Protein AF-B4KJV6-F1 (afdb_monomer_lite)

Secondary structure (DSSP, 8-state):
-HHHHHHHHHHHHHHHHHHHHT-----------SGGGPPPTT--TT---HHHHEE-TTEEEEEETTEEEEEEEEEE-----TT-----SSS----S-HHHHHT-TTSHHHHHTGGGBTTHHHHSSS-S-TT-EEEE-

Sequence (137 aa):
MWFQLTFRVNAVLLLILFARQSNGLSYRFIPEDDEFFEDCDNAPRNALNIHGFVDTSQISFTRNNGIITVSGNATTIWNIKPGDRIEPTQFSMTVRDCCAVIYDKPQYWYKYWTQHITNREEIKDQCFYPGVHQNDI

Radius of gyration: 24.01 Å; chains: 1; bounding box: 73×38×42 Å

Organism: Drosophila mojavensis (NCBI:txid7230)

InterPro domains:
  IPR006601 Uncharacterised protein family DM11, Drosophila melanogaster [SM00675] (25-134)

Structure (mmCIF, N/CA/C/O backbone):
data_AF-B4KJV6-F1
#
_entry.id   AF-B4KJV6-F1
#
loop_
_atom_site.group_PDB
_atom_site.id
_atom_si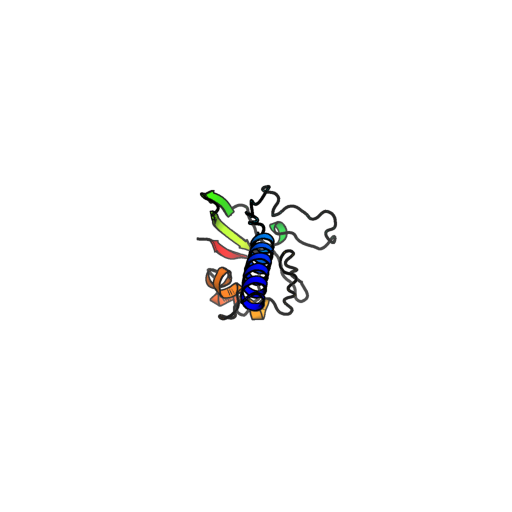te.type_symbol
_atom_site.label_atom_id
_atom_site.label_alt_id
_atom_site.label_comp_id
_atom_site.label_asym_id
_atom_site.label_entity_id
_atom_site.label_seq_id
_atom_site.pdbx_PDB_ins_code
_atom_site.Cartn_x
_atom_site.Cartn_y
_atom_site.Cartn_z
_atom_site.occupancy
_atom_site.B_iso_or_equiv
_atom_site.auth_seq_id
_atom_site.auth_comp_id
_atom_site.auth_asym_id
_atom_site.auth_atom_id
_atom_site.pdbx_PDB_model_num
ATOM 1 N N . MET A 1 1 ? 58.027 16.372 -21.099 1.00 55.19 1 MET A N 1
ATOM 2 C CA . MET A 1 1 ? 56.922 16.764 -22.009 1.00 55.19 1 MET A CA 1
ATOM 3 C C . MET A 1 1 ? 56.051 15.576 -22.430 1.00 55.19 1 MET A C 1
ATOM 5 O O . MET A 1 1 ? 54.838 15.689 -22.363 1.00 55.19 1 MET A O 1
ATOM 9 N N . TRP A 1 2 ? 56.635 14.420 -22.770 1.00 55.28 2 TRP A N 1
ATOM 10 C CA . TRP A 1 2 ? 55.905 13.216 -23.213 1.00 55.28 2 TRP A CA 1
ATOM 11 C C . TRP A 1 2 ? 54.992 12.583 -22.141 1.00 55.28 2 TRP A C 1
ATOM 13 O O . TRP A 1 2 ? 53.849 12.262 -22.431 1.00 55.28 2 TRP A O 1
ATOM 23 N N . PHE A 1 3 ? 55.449 12.519 -20.882 1.00 58.09 3 PHE A N 1
ATOM 24 C CA . PHE A 1 3 ? 54.700 11.938 -19.750 1.00 58.09 3 PHE A CA 1
ATOM 25 C C . PHE A 1 3 ? 53.406 12.703 -19.399 1.00 58.09 3 PHE A C 1
ATOM 27 O O . PHE A 1 3 ? 52.397 12.122 -19.013 1.00 58.09 3 PHE A O 1
ATOM 34 N N . GLN A 1 4 ? 53.421 14.028 -19.573 1.00 66.38 4 GLN A N 1
ATOM 35 C CA . GLN A 1 4 ? 52.252 14.893 -19.369 1.00 66.38 4 GLN A CA 1
ATOM 36 C C . GLN A 1 4 ? 51.223 14.720 -20.496 1.00 66.38 4 GLN A C 1
ATOM 38 O O . GLN A 1 4 ? 50.020 14.807 -20.263 1.00 66.38 4 GLN A O 1
ATOM 43 N N . LEU A 1 5 ? 51.693 14.451 -21.719 1.00 69.38 5 LEU A N 1
ATOM 44 C CA . LEU A 1 5 ? 50.840 14.232 -22.883 1.00 69.38 5 LEU A CA 1
ATOM 45 C C . LEU A 1 5 ? 50.116 12.881 -22.785 1.00 69.38 5 LEU A C 1
ATOM 47 O O . LEU A 1 5 ? 48.903 12.830 -22.962 1.00 69.38 5 LEU A O 1
ATOM 51 N N . THR A 1 6 ? 50.824 11.809 -22.413 1.00 72.75 6 THR A N 1
ATOM 52 C CA . THR A 1 6 ? 50.218 10.488 -22.178 1.00 72.75 6 THR A CA 1
ATOM 53 C C . THR A 1 6 ? 49.235 10.501 -21.013 1.00 72.75 6 THR A C 1
ATOM 55 O O . THR A 1 6 ? 48.162 9.913 -21.126 1.00 72.75 6 THR A O 1
ATOM 58 N N . PHE A 1 7 ? 49.532 11.216 -19.922 1.00 75.38 7 PHE A N 1
ATOM 59 C CA . PHE A 1 7 ? 48.589 11.367 -18.809 1.00 75.38 7 PHE A CA 1
ATOM 60 C C . PHE A 1 7 ? 47.286 12.058 -19.240 1.00 75.38 7 PHE A C 1
ATOM 62 O O . PHE A 1 7 ? 46.197 11.582 -18.920 1.00 75.38 7 PHE A O 1
ATOM 69 N N . ARG A 1 8 ? 47.380 13.135 -20.034 1.00 79.12 8 ARG A N 1
ATOM 70 C CA . ARG A 1 8 ? 46.203 13.847 -20.557 1.00 79.12 8 ARG A CA 1
ATOM 71 C C . ARG A 1 8 ? 45.377 12.996 -21.519 1.00 79.12 8 ARG A C 1
ATOM 73 O O . ARG A 1 8 ? 44.155 13.007 -21.423 1.00 79.12 8 ARG A O 1
ATOM 80 N N . VAL A 1 9 ? 46.021 12.234 -22.403 1.00 84.75 9 VAL A N 1
ATOM 81 C CA . VAL A 1 9 ? 45.322 11.338 -23.340 1.00 84.75 9 VAL A CA 1
ATOM 82 C C . VAL A 1 9 ? 44.594 10.218 -22.592 1.00 84.75 9 VAL A C 1
ATOM 84 O O . VAL A 1 9 ? 43.425 9.965 -22.868 1.00 84.75 9 VAL A O 1
ATOM 87 N N . ASN A 1 10 ? 45.236 9.605 -21.595 1.00 82.25 10 ASN A N 1
ATOM 88 C CA . ASN A 1 10 ? 44.612 8.556 -20.785 1.00 82.25 10 ASN A CA 1
ATOM 89 C C . ASN A 1 10 ? 43.438 9.084 -19.948 1.00 82.25 10 ASN A C 1
ATOM 91 O O . ASN A 1 10 ? 42.406 8.423 -19.862 1.00 82.25 10 ASN A O 1
ATOM 95 N N . ALA A 1 11 ? 43.554 10.288 -19.379 1.00 85.69 11 ALA A N 1
ATOM 96 C CA . ALA A 1 11 ? 42.462 10.919 -18.638 1.00 85.69 11 ALA A CA 1
ATOM 97 C C . ALA A 1 11 ? 41.234 11.188 -19.528 1.00 85.69 11 ALA A C 1
ATOM 99 O O . ALA A 1 11 ? 40.104 10.930 -19.116 1.00 85.69 11 ALA A O 1
ATOM 100 N N . VAL A 1 12 ? 41.453 11.649 -20.765 1.00 89.62 12 VAL A N 1
ATOM 101 C CA . VAL A 1 12 ? 40.377 11.848 -21.751 1.00 89.62 12 VAL A CA 1
ATOM 102 C C . VAL A 1 12 ? 39.740 10.513 -22.145 1.00 89.62 12 VAL A C 1
ATOM 104 O O . VAL A 1 12 ? 38.516 10.419 -22.208 1.00 89.62 12 VAL A O 1
ATOM 107 N N . LEU A 1 13 ? 40.544 9.466 -22.353 1.00 87.25 13 LEU A N 1
ATOM 108 C CA . LEU A 1 13 ? 40.040 8.134 -22.695 1.00 87.25 13 LEU A CA 1
ATOM 109 C C . LEU A 1 13 ? 39.161 7.554 -21.574 1.00 87.25 13 LEU A C 1
ATOM 111 O O . LEU A 1 13 ? 38.080 7.031 -21.841 1.00 87.25 13 LEU A O 1
ATOM 115 N N . LEU A 1 14 ? 39.591 7.703 -20.317 1.00 87.38 14 LEU A N 1
ATOM 116 C CA . LEU A 1 14 ? 38.825 7.277 -19.144 1.00 87.38 14 LEU A CA 1
ATOM 117 C C . LEU A 1 14 ? 37.508 8.049 -19.015 1.00 87.38 14 LEU A C 1
ATOM 119 O O . LEU A 1 14 ? 36.470 7.431 -18.797 1.00 87.38 14 LEU A O 1
ATOM 123 N N . LEU A 1 15 ? 37.515 9.371 -19.211 1.00 86.94 15 LEU A N 1
ATOM 124 C CA . LEU A 1 15 ? 36.296 10.189 -19.189 1.00 86.94 15 LEU A CA 1
ATOM 125 C C . LEU A 1 15 ? 35.271 9.746 -20.241 1.00 86.94 15 LEU A C 1
ATOM 127 O O . LEU A 1 15 ? 34.082 9.669 -19.940 1.00 86.94 15 LEU A O 1
ATOM 131 N N . ILE A 1 16 ? 35.721 9.410 -21.453 1.00 85.62 16 ILE A N 1
ATOM 132 C CA . ILE A 1 16 ? 34.841 8.906 -22.517 1.00 85.62 16 ILE A CA 1
ATOM 133 C C . ILE A 1 16 ? 34.238 7.550 -22.128 1.00 85.62 16 ILE A C 1
ATOM 135 O O . ILE A 1 16 ? 33.049 7.327 -22.352 1.00 85.62 16 ILE A O 1
ATOM 139 N N . LEU A 1 17 ? 35.025 6.657 -21.519 1.00 83.31 17 LEU A N 1
ATOM 140 C CA . LEU A 1 17 ? 34.532 5.365 -21.036 1.00 83.31 17 LEU A CA 1
ATOM 141 C C . LEU A 1 17 ? 33.495 5.537 -19.916 1.00 83.31 17 LEU A C 1
ATOM 143 O O . LEU A 1 17 ? 32.440 4.910 -19.974 1.00 83.31 17 LEU A O 1
ATOM 147 N N . PHE A 1 18 ? 33.732 6.430 -18.952 1.00 80.12 18 PHE A N 1
ATOM 148 C CA . PHE A 1 18 ? 32.760 6.727 -17.894 1.00 80.12 18 PHE A CA 1
ATOM 149 C C . PHE A 1 18 ? 31.471 7.357 -18.437 1.00 80.12 18 PHE A C 1
ATOM 151 O O . PHE A 1 18 ? 30.387 6.947 -18.034 1.00 80.12 18 PHE A O 1
ATOM 158 N N . ALA A 1 19 ? 31.563 8.282 -19.397 1.00 80.25 19 ALA A N 1
ATOM 159 C CA . ALA A 1 19 ? 30.392 8.895 -20.031 1.00 80.25 19 ALA A CA 1
ATOM 160 C C . ALA A 1 19 ? 29.569 7.897 -20.870 1.00 80.25 19 ALA A C 1
ATOM 162 O O . ALA A 1 19 ? 28.354 8.028 -21.002 1.00 80.25 19 ALA A O 1
ATOM 163 N N . ARG A 1 20 ? 30.211 6.867 -21.439 1.00 74.56 20 ARG A N 1
ATOM 164 C CA . ARG A 1 20 ? 29.514 5.774 -22.139 1.00 74.56 20 ARG A CA 1
ATOM 165 C C . ARG A 1 20 ? 28.738 4.887 -21.169 1.00 74.56 20 ARG A C 1
ATOM 167 O O . ARG A 1 20 ? 27.609 4.513 -21.480 1.00 74.56 20 ARG A O 1
ATOM 174 N N . GLN A 1 21 ? 29.323 4.602 -20.006 1.00 70.88 21 GLN A N 1
ATOM 175 C CA . GLN A 1 21 ? 28.689 3.818 -18.943 1.00 70.88 21 GLN A CA 1
ATOM 176 C C . GLN A 1 21 ? 27.635 4.618 -18.162 1.00 70.88 21 GLN A C 1
ATOM 178 O O . GLN A 1 21 ? 26.779 4.026 -17.513 1.00 70.88 21 GLN A O 1
ATOM 183 N N . SER A 1 22 ? 27.647 5.955 -18.247 1.00 67.62 22 SER A N 1
ATOM 184 C CA . SER A 1 22 ? 26.648 6.817 -17.604 1.00 67.62 22 SER A CA 1
ATOM 185 C C . SER A 1 22 ? 25.339 6.944 -18.382 1.00 67.62 22 SER A C 1
ATOM 187 O O . SER A 1 22 ? 24.496 7.758 -18.005 1.00 67.62 22 SER A O 1
ATOM 189 N N . ASN A 1 23 ? 25.134 6.165 -19.450 1.00 62.00 23 ASN A N 1
ATOM 190 C CA . ASN A 1 23 ? 23.799 5.983 -20.010 1.00 62.00 23 ASN A CA 1
ATOM 191 C C . ASN A 1 23 ? 22.976 5.157 -19.017 1.00 62.00 23 ASN A C 1
ATOM 193 O O . ASN A 1 23 ? 22.813 3.948 -19.162 1.00 62.00 23 ASN A O 1
ATOM 197 N N . GLY A 1 24 ? 22.485 5.823 -17.973 1.00 59.56 24 GLY A N 1
ATOM 198 C CA . GLY A 1 24 ? 21.415 5.295 -17.151 1.00 59.56 24 GLY A CA 1
ATOM 199 C C . GLY A 1 24 ? 20.224 5.080 -18.067 1.00 59.56 24 GLY A C 1
ATOM 200 O O . GLY A 1 24 ? 19.730 6.033 -18.670 1.00 59.56 24 GLY A O 1
ATOM 201 N N . LEU A 1 25 ? 19.807 3.825 -18.224 1.00 57.53 25 LEU A N 1
ATOM 202 C CA . LEU A 1 25 ? 18.561 3.495 -18.898 1.00 57.53 25 LEU A CA 1
ATOM 203 C C . LEU A 1 25 ? 17.453 4.326 -18.249 1.00 57.53 25 LEU A C 1
ATOM 205 O O . LEU A 1 25 ? 17.106 4.127 -17.085 1.00 57.53 25 LEU A O 1
ATOM 209 N N . SER A 1 26 ? 16.946 5.311 -18.989 1.00 55.22 26 SER A N 1
ATOM 210 C CA . SER A 1 26 ? 15.787 6.083 -18.568 1.00 55.22 26 SER A CA 1
ATOM 211 C C . SER A 1 26 ? 14.575 5.194 -18.803 1.00 55.22 26 SER A C 1
ATOM 213 O O . SER A 1 26 ? 13.942 5.230 -19.856 1.00 55.22 26 SER A O 1
ATOM 215 N N . TYR A 1 27 ? 14.313 4.311 -17.844 1.00 60.91 27 TYR A N 1
ATOM 216 C CA . TYR A 1 27 ? 13.077 3.553 -17.819 1.00 60.91 27 TYR A CA 1
ATOM 217 C C . TYR A 1 27 ? 11.957 4.541 -17.517 1.00 60.91 27 TYR A C 1
ATOM 219 O O . TYR A 1 27 ? 11.822 5.040 -16.400 1.00 60.91 27 TYR A O 1
ATOM 227 N N . ARG A 1 28 ? 11.162 4.864 -18.535 1.00 53.34 28 ARG A N 1
ATOM 228 C CA . ARG A 1 28 ? 9.860 5.473 -18.309 1.00 53.34 28 ARG A CA 1
ATOM 229 C C . ARG A 1 28 ? 8.951 4.342 -17.858 1.00 53.34 28 ARG A C 1
ATOM 231 O O . ARG A 1 28 ? 8.629 3.477 -18.664 1.00 53.34 28 ARG A O 1
ATOM 238 N N . PHE A 1 29 ? 8.571 4.343 -16.584 1.00 57.06 29 PHE A N 1
ATOM 239 C CA . PHE A 1 29 ? 7.489 3.489 -16.114 1.00 57.06 29 PHE A CA 1
ATOM 240 C C . PHE A 1 29 ? 6.212 3.940 -16.827 1.00 57.06 29 PHE A C 1
ATOM 242 O O . PHE A 1 29 ? 5.633 4.977 -16.504 1.00 57.06 29 PHE A O 1
ATOM 249 N N . ILE A 1 30 ? 5.857 3.217 -17.881 1.00 60.28 30 ILE A N 1
ATOM 250 C CA . ILE A 1 30 ? 4.543 3.266 -18.501 1.00 60.28 30 ILE A CA 1
ATOM 251 C C . ILE A 1 30 ? 3.833 2.086 -17.851 1.00 60.28 30 ILE A C 1
ATOM 253 O O . ILE A 1 30 ? 4.246 0.958 -18.104 1.00 60.28 30 ILE A O 1
ATOM 257 N N . PRO A 1 31 ? 2.858 2.313 -16.958 1.00 56.81 31 PRO A N 1
ATOM 258 C CA . PRO A 1 31 ? 2.037 1.222 -16.472 1.00 56.81 31 PRO A CA 1
ATOM 259 C C . PRO A 1 31 ? 1.239 0.741 -17.684 1.00 56.81 31 PRO A C 1
ATOM 261 O O . PRO A 1 31 ? 0.318 1.437 -18.139 1.00 56.81 31 PRO A O 1
ATOM 264 N N . GLU A 1 32 ? 1.740 -0.339 -18.279 1.00 49.88 32 GLU A N 1
ATOM 265 C CA . GLU A 1 32 ? 1.094 -1.123 -19.317 1.00 49.88 32 GLU A CA 1
ATOM 266 C C . GLU A 1 32 ? 0.046 -1.984 -18.616 1.00 49.88 32 GLU A C 1
ATOM 268 O O . GLU A 1 32 ? 0.362 -2.735 -17.698 1.00 49.88 32 GLU A O 1
ATOM 273 N N . ASP A 1 33 ? -1.184 -1.776 -19.062 1.00 53.00 33 ASP A N 1
ATOM 274 C CA . ASP A 1 33 ? -2.414 -2.461 -18.700 1.00 53.00 33 ASP A CA 1
ATOM 275 C C . ASP A 1 33 ? -3.074 -2.182 -17.344 1.00 53.00 33 ASP A C 1
ATOM 277 O O . ASP A 1 33 ? -2.452 -1.952 -16.304 1.00 53.00 33 ASP A O 1
ATOM 281 N N . ASP A 1 34 ? -4.403 -2.197 -17.409 1.00 55.28 34 ASP A N 1
ATOM 282 C CA . ASP A 1 34 ? -5.353 -1.959 -16.319 1.00 55.28 34 ASP A CA 1
ATOM 283 C C . ASP A 1 34 ? -5.433 -3.173 -15.364 1.00 55.28 34 ASP A C 1
ATOM 285 O O . ASP A 1 34 ? -6.196 -3.190 -14.397 1.00 55.28 34 ASP A O 1
ATOM 289 N N . GLU A 1 35 ? -4.578 -4.168 -15.608 1.00 63.84 35 GLU A N 1
ATOM 290 C CA . GLU A 1 35 ? -4.468 -5.458 -14.930 1.00 63.84 35 GLU A CA 1
ATOM 291 C C . GLU A 1 35 ? -3.694 -5.387 -13.598 1.00 63.84 35 GLU A C 1
ATOM 293 O O . GLU A 1 35 ? -3.352 -6.402 -12.996 1.00 63.84 35 GLU A O 1
ATOM 298 N N . PHE A 1 36 ? -3.428 -4.181 -13.077 1.00 66.12 36 PHE A N 1
ATOM 299 C CA . PHE A 1 36 ? -2.709 -3.965 -11.808 1.00 66.12 36 PHE A CA 1
ATOM 300 C C . PHE A 1 36 ? -3.313 -4.736 -10.616 1.00 66.12 36 PHE A C 1
ATOM 302 O O . PHE A 1 36 ? -2.626 -5.006 -9.629 1.00 66.12 36 PHE A O 1
ATOM 309 N N . PHE A 1 37 ? -4.596 -5.081 -10.710 1.00 71.50 37 PHE A N 1
ATOM 310 C CA . PHE A 1 37 ? -5.370 -5.761 -9.680 1.00 71.50 37 PHE A CA 1
ATOM 311 C C . PHE A 1 37 ? -5.847 -7.165 -10.069 1.00 71.50 37 PHE A C 1
ATOM 313 O O . PHE A 1 37 ? -6.664 -7.741 -9.349 1.00 71.50 37 PHE A O 1
ATOM 320 N N . GLU A 1 38 ? -5.343 -7.720 -11.171 1.00 76.62 38 GLU A N 1
ATOM 321 C CA . GLU A 1 38 ? -5.680 -9.081 -11.575 1.00 76.62 38 GLU A CA 1
ATOM 322 C C . GLU A 1 38 ? -5.198 -10.145 -10.587 1.00 76.62 38 GLU A C 1
ATOM 324 O O . GLU A 1 38 ? -4.275 -9.958 -9.784 1.00 76.62 38 GLU A O 1
ATOM 329 N N . ASP A 1 39 ? -5.862 -11.296 -10.655 1.00 79.12 39 ASP A N 1
ATOM 330 C CA . ASP A 1 39 ? -5.511 -12.455 -9.854 1.00 79.12 39 ASP A CA 1
ATOM 331 C C . ASP A 1 39 ? -4.157 -13.025 -10.274 1.00 79.12 39 ASP A C 1
ATOM 333 O O . ASP A 1 39 ? -3.858 -13.209 -11.450 1.00 79.12 39 ASP A O 1
ATOM 337 N N . CYS A 1 40 ? -3.324 -13.362 -9.289 1.00 77.25 40 CYS A N 1
ATOM 338 C CA . CYS A 1 40 ? -2.057 -14.024 -9.569 1.00 77.25 40 CYS A CA 1
ATOM 339 C C . CYS A 1 40 ? -2.292 -15.495 -9.950 1.00 77.25 40 CYS A C 1
ATOM 341 O O . CYS A 1 40 ? -2.903 -16.235 -9.176 1.00 77.25 40 CYS A O 1
ATOM 343 N N . ASP A 1 41 ? -1.683 -15.958 -11.047 1.00 81.00 41 ASP A N 1
ATOM 344 C CA . ASP A 1 41 ? -1.804 -17.340 -11.556 1.00 81.00 41 ASP A CA 1
ATOM 345 C C . ASP A 1 41 ? -1.569 -18.440 -10.502 1.00 81.00 41 ASP A C 1
ATOM 347 O O . ASP A 1 41 ? -2.160 -19.516 -10.560 1.00 81.00 41 ASP A O 1
ATOM 351 N N . ASN A 1 42 ? -0.684 -18.184 -9.532 1.00 81.56 42 ASN A N 1
ATOM 352 C CA . ASN A 1 42 ? -0.277 -19.142 -8.498 1.00 81.56 42 ASN A CA 1
ATOM 353 C C . ASN A 1 42 ? -0.637 -18.678 -7.078 1.00 81.56 42 ASN A C 1
ATOM 355 O O . ASN A 1 42 ? 0.066 -19.006 -6.116 1.00 81.56 42 ASN A O 1
ATOM 359 N N . ALA A 1 43 ? -1.704 -17.891 -6.932 1.00 77.88 43 ALA A N 1
ATOM 360 C CA . ALA A 1 43 ? -2.158 -17.448 -5.622 1.00 77.88 43 ALA A CA 1
ATOM 361 C C . ALA A 1 43 ? -2.542 -18.649 -4.722 1.00 77.88 43 ALA A C 1
ATOM 363 O O . ALA A 1 43 ? -3.212 -19.589 -5.166 1.00 77.88 43 ALA A O 1
ATOM 364 N N . PRO A 1 44 ? -2.156 -18.645 -3.432 1.00 80.50 44 PRO A N 1
ATOM 365 C CA . PRO A 1 44 ? -2.689 -19.589 -2.456 1.00 80.50 44 PRO A CA 1
ATOM 366 C C . PRO A 1 44 ? -4.223 -19.533 -2.416 1.00 80.50 44 PRO A C 1
ATOM 368 O O . PRO A 1 44 ? -4.806 -18.458 -2.487 1.00 80.50 44 PRO A O 1
ATOM 371 N N . ARG A 1 45 ? -4.896 -20.672 -2.203 1.00 78.69 45 ARG A N 1
ATOM 372 C CA . ARG A 1 45 ? -6.377 -20.747 -2.167 1.00 78.69 45 ARG A CA 1
ATOM 373 C C . ARG A 1 45 ? -7.046 -19.841 -1.121 1.00 78.69 45 ARG A C 1
ATOM 375 O O . ARG A 1 45 ? -8.242 -19.600 -1.208 1.00 78.69 45 ARG A O 1
ATOM 382 N N . ASN A 1 46 ? -6.303 -19.414 -0.106 1.00 80.81 46 ASN A N 1
ATOM 383 C CA . ASN A 1 46 ? -6.760 -18.537 0.970 1.00 80.81 46 ASN A CA 1
ATOM 384 C C . ASN A 1 46 ? -6.207 -17.107 0.858 1.00 80.81 46 ASN A C 1
ATOM 386 O O . ASN A 1 46 ? -6.374 -16.331 1.796 1.00 80.81 46 ASN A O 1
ATOM 390 N N . ALA A 1 47 ? -5.504 -16.778 -0.227 1.00 81.06 47 ALA A N 1
ATOM 391 C CA . ALA A 1 47 ? -5.031 -15.427 -0.469 1.00 81.06 47 ALA A CA 1
ATOM 392 C C . ALA A 1 47 ? -6.172 -14.582 -1.041 1.00 81.06 47 ALA A C 1
ATOM 394 O O . ALA A 1 47 ? -6.879 -15.008 -1.951 1.00 81.06 47 ALA A O 1
ATOM 395 N N . LEU A 1 48 ? -6.345 -13.388 -0.482 1.00 82.88 48 LEU A N 1
ATOM 396 C CA . LEU A 1 48 ? -7.253 -12.377 -1.006 1.00 82.88 48 LEU A CA 1
ATOM 397 C C . LEU A 1 48 ? -6.445 -11.404 -1.868 1.00 82.88 48 LEU A C 1
ATOM 399 O O . LEU A 1 48 ? -5.353 -10.990 -1.477 1.00 82.88 48 LEU A O 1
ATOM 403 N N . ASN A 1 49 ? -6.988 -11.045 -3.028 1.00 81.94 49 ASN A N 1
ATOM 404 C CA . ASN A 1 49 ? -6.488 -9.951 -3.860 1.00 81.94 49 ASN A CA 1
ATOM 405 C C . ASN A 1 49 ? -7.006 -8.594 -3.329 1.00 81.94 49 ASN A C 1
ATOM 407 O O . ASN A 1 49 ? -7.670 -8.530 -2.287 1.00 81.94 49 ASN A O 1
ATOM 411 N N . ILE A 1 50 ? -6.749 -7.497 -4.054 1.00 80.25 50 ILE A N 1
ATOM 412 C CA . ILE A 1 50 ? -7.240 -6.167 -3.652 1.00 80.25 50 ILE A CA 1
ATOM 413 C C . ILE A 1 50 ? -8.770 -6.124 -3.515 1.00 80.25 50 ILE A C 1
ATOM 415 O O . ILE A 1 50 ? -9.280 -5.444 -2.630 1.00 80.25 50 ILE A O 1
ATOM 419 N N . HIS A 1 51 ? -9.499 -6.873 -4.348 1.00 83.56 51 HIS A N 1
ATOM 420 C CA . HIS A 1 51 ? -10.959 -6.883 -4.370 1.00 83.56 51 HIS A CA 1
ATOM 421 C C . HIS A 1 51 ? -11.541 -7.628 -3.166 1.00 83.56 51 HIS A C 1
ATOM 423 O O . HIS A 1 51 ? -12.687 -7.394 -2.806 1.00 83.56 51 HIS A O 1
ATOM 429 N N . GLY A 1 52 ? -10.759 -8.498 -2.518 1.00 82.88 52 GLY A N 1
ATOM 430 C CA . GLY A 1 52 ? -11.083 -9.077 -1.213 1.00 82.88 52 GLY A CA 1
ATOM 431 C C . GLY A 1 52 ? -10.649 -8.208 -0.027 1.00 82.88 52 GLY A C 1
ATOM 432 O O . GLY A 1 52 ? -11.088 -8.456 1.096 1.00 82.88 52 GLY A O 1
ATOM 433 N N . PHE A 1 53 ? -9.800 -7.200 -0.263 1.00 81.00 53 PHE A N 1
ATOM 434 C CA . PHE A 1 53 ? -9.305 -6.264 0.748 1.00 81.00 53 PHE A CA 1
ATOM 435 C C . PHE A 1 53 ? -10.206 -5.029 0.887 1.00 81.00 53 PHE A C 1
ATOM 437 O O . PHE A 1 53 ? -10.688 -4.717 1.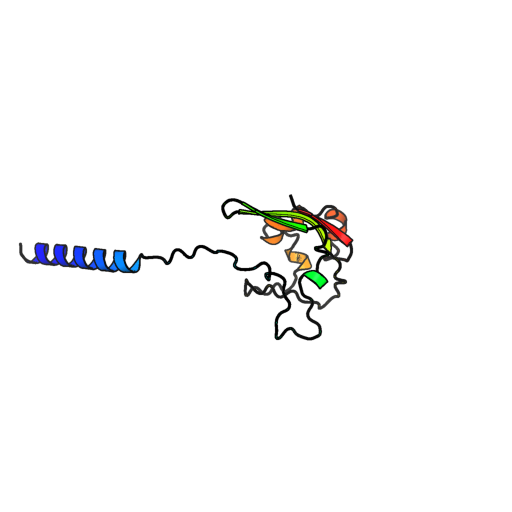983 1.00 81.00 53 PHE A O 1
ATOM 444 N N . VAL A 1 54 ? -10.460 -4.346 -0.230 1.00 83.94 54 VAL A N 1
ATOM 445 C CA . VAL A 1 54 ? -11.179 -3.071 -0.298 1.00 83.94 54 VAL A CA 1
ATOM 446 C C . VAL A 1 54 ? -12.230 -3.122 -1.408 1.00 83.94 54 VAL A C 1
ATOM 448 O O . VAL A 1 54 ? -11.985 -3.645 -2.496 1.00 83.94 54 VAL A O 1
ATOM 451 N N . ASP A 1 55 ? -13.403 -2.555 -1.145 1.00 85.94 55 ASP A N 1
ATOM 452 C CA . ASP A 1 55 ? -14.385 -2.283 -2.187 1.00 85.94 55 ASP A CA 1
ATOM 453 C C . ASP A 1 55 ? -13.860 -1.149 -3.074 1.00 85.94 55 ASP A C 1
ATOM 455 O O . ASP A 1 55 ? -13.682 -0.012 -2.631 1.00 85.94 55 ASP A O 1
ATOM 459 N N . THR A 1 56 ? -13.578 -1.498 -4.325 1.00 80.19 56 THR A N 1
ATOM 460 C CA . THR A 1 56 ? -13.012 -0.620 -5.355 1.00 80.19 56 THR A CA 1
ATOM 461 C C . THR A 1 56 ? -14.083 -0.038 -6.279 1.00 80.19 56 THR A C 1
ATOM 463 O O . THR A 1 56 ? -13.756 0.749 -7.162 1.00 80.19 56 THR A O 1
ATOM 466 N N . SER A 1 57 ? -15.367 -0.366 -6.079 1.00 82.62 57 SER A N 1
ATOM 467 C CA . SER A 1 57 ? -16.466 0.022 -6.981 1.00 82.62 57 SER A CA 1
ATOM 468 C C . SER A 1 57 ? -16.674 1.534 -7.123 1.00 82.62 57 SER A C 1
ATOM 470 O O . SER A 1 57 ? -17.210 1.990 -8.134 1.00 82.62 57 SER A O 1
ATOM 472 N N . GLN A 1 58 ? -16.252 2.315 -6.126 1.00 84.00 58 GLN A N 1
ATOM 473 C CA . GLN A 1 58 ? -16.356 3.778 -6.108 1.00 84.00 58 GLN A CA 1
ATOM 474 C C . GLN A 1 58 ? -15.009 4.478 -6.332 1.00 84.00 58 GLN A C 1
ATOM 476 O O . GLN A 1 58 ? -14.947 5.699 -6.204 1.00 84.00 58 GLN A O 1
ATOM 481 N N . ILE A 1 59 ? -13.944 3.734 -6.646 1.00 80.31 59 ILE A N 1
ATOM 482 C CA . ILE A 1 59 ? -12.611 4.281 -6.914 1.00 80.31 59 ILE A CA 1
ATOM 483 C C . ILE A 1 59 ? -12.441 4.450 -8.423 1.00 80.31 59 ILE A C 1
ATOM 485 O O . ILE A 1 59 ? -12.720 3.543 -9.205 1.00 80.31 59 ILE A O 1
ATOM 489 N N . SER A 1 60 ? -11.954 5.615 -8.839 1.00 79.44 60 SER A N 1
ATOM 490 C CA . SER A 1 60 ? -11.652 5.925 -10.231 1.00 79.44 60 SER A CA 1
ATOM 491 C C . SER A 1 60 ? -10.184 6.301 -10.403 1.00 79.44 60 SER A C 1
ATOM 493 O O . SER A 1 60 ? -9.609 7.029 -9.593 1.00 79.44 60 SER A O 1
ATOM 495 N N . PHE A 1 61 ? -9.578 5.801 -11.480 1.00 78.31 61 PHE A N 1
ATOM 496 C CA . PHE A 1 61 ? -8.193 6.075 -11.846 1.00 78.31 61 PHE A CA 1
ATOM 497 C C . PHE A 1 61 ? -8.182 6.909 -13.123 1.00 78.31 61 PHE A C 1
ATOM 499 O O . PHE A 1 61 ? -8.717 6.501 -14.152 1.00 78.31 61 PHE A O 1
ATOM 506 N N . THR A 1 62 ? -7.569 8.089 -13.075 1.00 79.56 62 THR A N 1
ATOM 507 C CA . THR A 1 62 ? -7.403 8.954 -14.248 1.00 79.56 62 THR A CA 1
ATOM 508 C C . THR A 1 62 ? -5.926 9.227 -14.482 1.00 79.56 62 THR A C 1
ATOM 510 O O . THR A 1 62 ? -5.170 9.496 -13.551 1.00 79.56 62 THR A O 1
ATOM 513 N N . ARG A 1 63 ? -5.482 9.129 -15.738 1.00 71.38 63 ARG A N 1
ATOM 514 C CA . ARG A 1 63 ? -4.087 9.369 -16.120 1.00 71.38 63 ARG A CA 1
ATOM 515 C C . ARG A 1 63 ? -3.997 10.647 -16.940 1.00 71.38 63 ARG A C 1
ATOM 517 O O . ARG A 1 63 ? -4.574 10.730 -18.020 1.00 71.38 63 ARG A O 1
ATOM 524 N N . ASN A 1 64 ? -3.234 11.624 -16.461 1.00 74.38 64 ASN A N 1
ATOM 525 C CA . ASN A 1 64 ? -2.970 12.860 -17.193 1.00 74.38 64 ASN A CA 1
ATOM 526 C C . ASN A 1 64 ? -1.484 13.227 -17.091 1.00 74.38 64 ASN A C 1
ATOM 528 O O . ASN A 1 64 ? -0.944 13.341 -15.995 1.00 74.38 64 ASN A O 1
ATOM 532 N N . ASN A 1 65 ? -0.805 13.387 -18.233 1.00 78.06 65 ASN A N 1
ATOM 533 C CA . ASN A 1 65 ? 0.613 13.771 -18.314 1.00 78.06 65 ASN A CA 1
ATOM 534 C C . ASN A 1 65 ? 1.571 12.910 -17.463 1.00 78.06 65 ASN A C 1
ATOM 536 O O . ASN A 1 65 ? 2.533 13.414 -16.889 1.00 78.06 65 ASN A O 1
ATOM 540 N N . GLY A 1 66 ? 1.316 11.600 -17.378 1.00 69.06 66 GLY A N 1
ATOM 541 C CA . GLY A 1 66 ? 2.132 10.671 -16.585 1.00 69.06 66 GLY A CA 1
ATOM 542 C C . GLY A 1 66 ? 1.855 10.703 -15.078 1.00 69.06 66 GLY A C 1
ATOM 543 O O . GLY A 1 66 ? 2.500 9.967 -14.337 1.00 69.06 66 GLY A O 1
ATOM 544 N N . ILE A 1 67 ? 0.890 11.508 -14.627 1.00 70.75 67 ILE A N 1
ATOM 545 C CA . ILE A 1 67 ? 0.362 11.490 -13.262 1.00 70.75 67 ILE A CA 1
ATOM 546 C C . ILE A 1 67 ? -0.859 10.570 -13.242 1.00 70.75 67 ILE A C 1
ATOM 548 O O . ILE A 1 67 ? -1.731 10.677 -14.108 1.00 70.75 67 ILE A O 1
ATOM 552 N N . ILE A 1 68 ? -0.900 9.664 -12.267 1.00 75.62 68 ILE A N 1
ATOM 553 C CA . ILE A 1 68 ? -2.080 8.857 -11.949 1.00 75.62 68 ILE A CA 1
ATOM 554 C C . ILE A 1 68 ? -2.792 9.562 -10.798 1.00 75.62 68 ILE A C 1
ATOM 556 O O . ILE A 1 68 ? -2.219 9.722 -9.722 1.00 75.62 68 ILE A O 1
ATOM 560 N N . THR A 1 69 ? -4.020 10.002 -11.039 1.00 78.06 69 THR A N 1
ATOM 561 C CA . THR A 1 69 ? -4.912 10.552 -10.022 1.00 78.06 69 THR A CA 1
ATOM 562 C C . THR A 1 69 ? -5.921 9.478 -9.651 1.00 78.06 69 THR A C 1
ATOM 564 O O . THR A 1 69 ? -6.594 8.927 -10.524 1.00 78.06 69 THR A O 1
ATOM 567 N N . VAL A 1 70 ? -5.994 9.182 -8.358 1.00 79.81 70 VAL A N 1
ATOM 568 C CA . VAL A 1 70 ? -6.940 8.236 -7.767 1.00 79.81 70 VAL A CA 1
ATOM 569 C C . VAL A 1 70 ? -7.957 9.066 -7.004 1.00 79.81 70 VAL A C 1
ATOM 571 O O . VAL A 1 70 ? -7.557 9.883 -6.184 1.00 79.81 70 VAL A O 1
ATOM 574 N N . SER A 1 71 ? -9.242 8.898 -7.285 1.00 81.25 71 SER A N 1
ATOM 575 C CA . SER A 1 71 ? -10.296 9.608 -6.560 1.00 81.25 71 SER A CA 1
ATOM 576 C C . SER A 1 71 ? -11.495 8.708 -6.336 1.00 81.25 71 SER A C 1
ATOM 578 O O . SER A 1 71 ? -11.820 7.867 -7.179 1.00 81.25 71 SER A O 1
ATOM 580 N N . GLY A 1 72 ? -12.161 8.887 -5.199 1.00 81.12 72 GLY A N 1
ATOM 581 C CA . GLY A 1 72 ? -13.319 8.084 -4.835 1.00 81.12 72 GLY A CA 1
ATOM 582 C C . GLY A 1 72 ? -13.332 7.679 -3.370 1.00 81.12 72 GLY A C 1
ATOM 583 O O . GLY A 1 72 ? -12.535 8.158 -2.562 1.00 81.12 72 GLY A O 1
ATOM 584 N N . ASN A 1 73 ? -14.258 6.780 -3.048 1.00 80.62 73 ASN A N 1
ATOM 585 C CA . ASN A 1 73 ? -14.401 6.232 -1.707 1.00 80.62 73 ASN A CA 1
ATOM 586 C C . ASN A 1 73 ? -13.943 4.779 -1.697 1.00 80.62 73 ASN A C 1
ATOM 588 O O . ASN A 1 73 ? -14.474 3.951 -2.436 1.00 80.62 73 ASN A O 1
ATOM 592 N N . ALA A 1 74 ? -13.010 4.467 -0.807 1.00 81.19 74 ALA A N 1
ATOM 593 C CA . ALA A 1 74 ? -12.578 3.105 -0.553 1.00 81.19 74 ALA A CA 1
ATOM 594 C C . ALA A 1 74 ? -13.159 2.636 0.784 1.00 81.19 74 ALA A C 1
ATOM 596 O O . ALA A 1 74 ? -13.065 3.334 1.799 1.00 81.19 74 ALA A O 1
ATOM 597 N N . THR A 1 75 ? -13.772 1.451 0.792 1.00 82.81 75 THR A N 1
ATOM 598 C CA . THR A 1 75 ? -14.271 0.831 2.027 1.00 82.81 75 THR A CA 1
ATOM 599 C C . THR A 1 75 ? -13.600 -0.513 2.238 1.00 82.81 75 THR A C 1
ATOM 601 O O . THR A 1 75 ? -13.705 -1.398 1.394 1.00 82.81 75 THR A O 1
ATOM 604 N N . THR A 1 76 ? -12.921 -0.691 3.369 1.00 82.81 76 THR A N 1
ATOM 605 C CA . THR A 1 76 ? -12.305 -1.980 3.708 1.00 82.81 76 THR A CA 1
ATOM 606 C C . THR A 1 76 ? -13.394 -3.012 3.974 1.00 82.81 76 THR A C 1
ATOM 608 O O . THR A 1 76 ? -14.236 -2.810 4.850 1.00 82.81 76 THR A O 1
ATOM 611 N N . ILE A 1 77 ? -13.375 -4.123 3.237 1.00 86.00 77 ILE A N 1
ATOM 612 C CA . ILE A 1 77 ? -14.342 -5.226 3.388 1.00 86.00 77 ILE A CA 1
ATOM 613 C C . ILE A 1 77 ? -13.715 -6.482 3.995 1.00 86.00 77 ILE A C 1
ATOM 615 O O . ILE A 1 77 ? -14.423 -7.421 4.367 1.00 86.00 77 ILE A O 1
ATOM 619 N N . TRP A 1 78 ? -12.391 -6.503 4.136 1.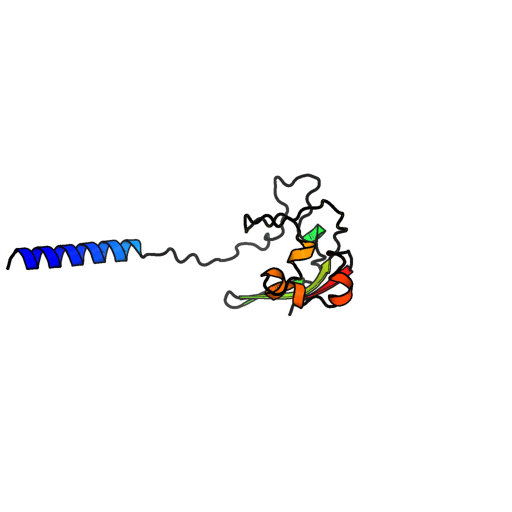00 82.06 78 TRP A N 1
ATOM 620 C CA . TRP A 1 78 ? -11.689 -7.633 4.719 1.00 82.06 78 TRP A CA 1
ATOM 621 C C . TRP A 1 78 ? -11.938 -7.766 6.222 1.00 82.06 78 TRP A C 1
ATOM 623 O O . TRP A 1 78 ? -11.645 -6.870 7.013 1.00 82.06 78 TRP A O 1
ATOM 633 N N . ASN A 1 79 ? -12.452 -8.931 6.622 1.00 79.56 79 ASN A N 1
ATOM 634 C CA . ASN A 1 79 ? -12.616 -9.314 8.020 1.00 79.56 79 ASN A CA 1
ATOM 635 C C . ASN A 1 79 ? -11.306 -9.876 8.591 1.00 79.56 79 ASN A C 1
ATOM 637 O O . ASN A 1 79 ? -11.113 -11.095 8.623 1.00 79.56 79 ASN A O 1
ATOM 641 N N . ILE A 1 80 ? -10.422 -8.968 9.006 1.00 75.50 80 ILE A N 1
ATOM 642 C CA . ILE A 1 80 ? -9.098 -9.288 9.546 1.00 75.50 80 ILE A CA 1
ATOM 643 C C . ILE A 1 80 ? -9.209 -10.057 10.856 1.00 75.50 80 ILE A C 1
ATOM 645 O O . ILE A 1 80 ? -9.927 -9.671 11.781 1.00 75.50 80 ILE A O 1
ATOM 649 N N . LYS A 1 81 ? -8.427 -11.130 10.958 1.00 75.31 81 LYS A N 1
ATOM 650 C CA . LYS A 1 81 ? -8.268 -11.923 12.174 1.00 75.31 81 LYS A CA 1
ATOM 651 C C . LYS A 1 81 ? -6.829 -11.861 12.690 1.00 75.31 81 LYS A C 1
ATOM 653 O O . LYS A 1 81 ? -5.889 -11.689 11.913 1.00 75.31 81 LYS A O 1
ATOM 658 N N . PRO A 1 82 ? -6.615 -12.054 14.004 1.00 68.06 82 PRO A N 1
ATOM 659 C CA . PRO A 1 82 ? -5.271 -12.213 14.545 1.00 68.06 82 PRO A CA 1
ATOM 660 C C . PRO A 1 82 ? -4.531 -13.371 13.853 1.00 68.06 82 PRO A C 1
ATOM 662 O O . PRO A 1 82 ? -5.005 -14.506 13.873 1.00 68.06 82 PRO A O 1
ATOM 665 N N . GLY A 1 83 ? -3.369 -13.080 13.260 1.00 69.50 83 GLY A N 1
ATOM 666 C CA . GLY A 1 83 ? -2.554 -14.042 12.503 1.00 69.50 83 GLY A CA 1
ATOM 667 C C . GLY A 1 83 ? -2.600 -13.867 10.981 1.00 69.50 83 GLY A C 1
ATOM 668 O O . GLY A 1 83 ? -1.791 -14.480 10.284 1.00 69.50 83 GLY A O 1
ATOM 669 N N . ASP A 1 84 ? -3.489 -13.014 10.474 1.00 73.06 84 ASP A N 1
ATOM 670 C CA . ASP A 1 84 ? -3.540 -12.667 9.057 1.00 73.06 84 ASP A CA 1
ATOM 671 C C . ASP A 1 84 ? -2.301 -11.863 8.616 1.00 73.06 84 ASP A C 1
ATOM 673 O O . ASP A 1 84 ? -1.739 -11.073 9.379 1.00 73.06 84 ASP A O 1
ATOM 677 N N . ARG A 1 85 ? -1.859 -12.069 7.366 1.00 72.75 85 ARG A N 1
ATOM 678 C CA . ARG A 1 85 ? -0.637 -11.469 6.804 1.00 72.75 85 ARG A CA 1
ATOM 679 C C . ARG A 1 85 ? -0.935 -10.701 5.520 1.00 72.75 85 ARG A C 1
ATOM 681 O O . ARG A 1 85 ? -1.591 -11.228 4.630 1.00 72.75 85 ARG A O 1
ATOM 688 N N . ILE A 1 86 ? -0.362 -9.503 5.403 1.00 74.00 86 ILE A N 1
ATOM 689 C CA . ILE A 1 86 ? -0.296 -8.734 4.155 1.00 74.00 86 ILE A CA 1
ATOM 690 C C . ILE A 1 86 ? 1.110 -8.901 3.570 1.00 74.00 86 ILE A C 1
ATOM 692 O O . ILE A 1 86 ? 2.099 -8.616 4.249 1.00 74.00 86 ILE A O 1
ATOM 696 N N . GLU A 1 87 ? 1.205 -9.355 2.323 1.00 69.88 87 GLU A N 1
ATOM 697 C CA . GLU A 1 87 ? 2.467 -9.432 1.580 1.00 69.88 87 GLU A CA 1
ATOM 698 C C . GLU A 1 87 ? 2.446 -8.444 0.412 1.00 69.88 87 GLU A C 1
ATOM 700 O O . GLU A 1 87 ? 1.869 -8.752 -0.630 1.00 69.88 87 GLU A O 1
ATOM 705 N N . PRO A 1 88 ? 3.045 -7.249 0.557 1.00 63.62 88 PRO A N 1
ATOM 706 C CA . PRO A 1 88 ? 3.165 -6.328 -0.563 1.00 63.62 88 PRO A CA 1
ATOM 707 C C . PRO A 1 88 ? 4.115 -6.923 -1.613 1.00 63.62 88 PRO A C 1
ATOM 709 O O . PRO A 1 88 ? 5.287 -7.166 -1.346 1.00 63.62 88 PRO A O 1
ATOM 712 N N . THR A 1 89 ? 3.612 -7.160 -2.822 1.00 56.75 89 THR A N 1
ATOM 713 C CA . THR A 1 89 ? 4.334 -7.845 -3.910 1.00 56.75 89 THR A CA 1
ATOM 714 C C . THR A 1 89 ? 5.472 -7.020 -4.514 1.00 56.75 89 THR A C 1
ATOM 716 O O . THR A 1 89 ? 6.428 -7.588 -5.033 1.00 56.75 89 THR A O 1
ATOM 719 N N . GLN A 1 90 ? 5.413 -5.686 -4.440 1.00 53.75 90 GLN A N 1
ATOM 720 C CA . GLN A 1 90 ? 6.393 -4.805 -5.100 1.00 53.75 90 GLN A CA 1
ATOM 721 C C . GLN A 1 90 ? 7.576 -4.401 -4.217 1.00 53.75 90 GLN A C 1
ATOM 723 O O . GLN A 1 90 ? 8.653 -4.073 -4.711 1.00 53.75 90 GLN A O 1
ATOM 728 N N . PHE A 1 91 ? 7.396 -4.446 -2.903 1.00 52.06 91 PHE A N 1
ATOM 729 C CA . PHE A 1 91 ? 8.449 -4.171 -1.943 1.00 52.06 91 PHE A CA 1
ATOM 730 C C . PHE A 1 91 ? 8.627 -5.457 -1.162 1.00 52.06 91 PHE A C 1
ATOM 732 O O . PHE A 1 91 ? 7.698 -5.853 -0.474 1.00 52.06 91 PHE A O 1
ATOM 739 N N . SER A 1 92 ? 9.786 -6.114 -1.261 1.00 55.25 92 SER A N 1
ATOM 740 C CA . SER A 1 92 ? 10.144 -7.287 -0.444 1.00 55.25 92 SER A CA 1
ATOM 741 C C . SER A 1 92 ? 10.270 -6.894 1.042 1.00 55.25 92 SER A C 1
ATOM 743 O O . SER A 1 92 ? 11.334 -6.985 1.653 1.00 55.25 92 SER A O 1
ATOM 745 N N . MET A 1 93 ? 9.185 -6.385 1.613 1.00 60.84 93 MET A N 1
ATOM 746 C CA . MET A 1 93 ? 9.050 -5.810 2.933 1.00 60.84 93 MET A C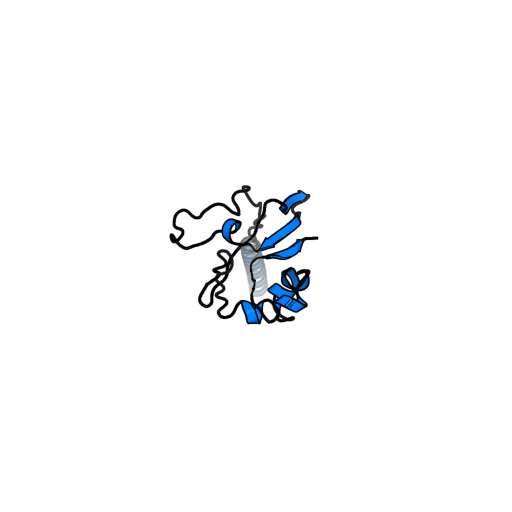A 1
ATOM 747 C C . MET A 1 93 ? 8.035 -6.645 3.690 1.00 60.84 93 MET A C 1
ATOM 749 O O . MET A 1 93 ? 6.852 -6.685 3.365 1.00 60.84 93 MET A O 1
ATOM 753 N N . THR A 1 94 ? 8.510 -7.302 4.738 1.00 63.44 94 THR A N 1
ATOM 754 C CA . THR A 1 94 ? 7.652 -8.029 5.666 1.00 63.44 94 THR A CA 1
ATOM 755 C C . THR A 1 94 ? 7.353 -7.124 6.853 1.00 63.44 94 THR A C 1
ATOM 757 O O . THR A 1 94 ? 8.247 -6.823 7.646 1.00 63.44 94 THR A O 1
ATOM 760 N N . VAL A 1 95 ? 6.098 -6.703 7.000 1.00 67.19 95 VAL A N 1
ATOM 761 C CA . VAL A 1 95 ? 5.643 -5.940 8.169 1.00 67.19 95 VAL A CA 1
ATOM 762 C C . VAL A 1 95 ? 5.045 -6.922 9.175 1.00 67.19 95 VAL A C 1
ATOM 764 O O . VAL A 1 95 ? 3.987 -7.493 8.935 1.00 67.19 95 VAL A O 1
ATOM 767 N N . ARG A 1 96 ? 5.758 -7.168 10.283 1.00 64.12 96 ARG A N 1
ATOM 768 C CA . ARG A 1 96 ? 5.359 -8.169 11.295 1.00 64.12 96 ARG A CA 1
ATOM 769 C C . ARG A 1 96 ? 4.145 -7.752 12.125 1.00 64.12 96 ARG A C 1
ATOM 771 O O . ARG A 1 96 ? 3.342 -8.608 12.467 1.00 64.12 96 ARG A O 1
ATOM 778 N N . ASP A 1 97 ? 4.035 -6.466 12.445 1.00 71.38 97 ASP A N 1
ATOM 779 C CA . ASP A 1 97 ? 2.900 -5.888 13.168 1.00 71.38 97 ASP A CA 1
ATOM 780 C C . ASP A 1 97 ? 2.403 -4.677 12.381 1.00 71.38 97 ASP A C 1
ATOM 782 O O . ASP A 1 97 ? 2.831 -3.541 12.587 1.00 71.38 97 ASP A O 1
ATOM 786 N N . CYS A 1 98 ? 1.570 -4.950 11.378 1.00 72.56 98 CYS A N 1
ATOM 787 C CA . CYS A 1 98 ? 1.042 -3.908 10.506 1.00 72.56 98 CYS A CA 1
ATOM 788 C C . CYS A 1 98 ? 0.197 -2.914 11.311 1.00 72.56 98 CYS A C 1
ATOM 790 O O . CYS A 1 98 ? 0.352 -1.709 11.156 1.00 72.56 98 CYS A O 1
ATOM 792 N N . CYS A 1 99 ? -0.611 -3.413 12.245 1.00 73.69 99 CYS A N 1
ATOM 793 C CA . CYS A 1 99 ? -1.541 -2.627 13.047 1.00 73.69 99 CYS A CA 1
ATOM 794 C C . CYS A 1 99 ? -0.839 -1.542 13.877 1.00 73.69 99 CYS A C 1
ATOM 796 O O . CYS A 1 99 ? -1.279 -0.393 13.886 1.00 73.69 99 CYS A O 1
ATOM 798 N N . ALA A 1 100 ? 0.279 -1.879 14.527 1.00 73.38 100 ALA A N 1
ATOM 799 C CA . ALA A 1 100 ? 1.048 -0.907 15.301 1.00 73.38 100 ALA A CA 1
ATOM 800 C C . ALA A 1 100 ? 1.774 0.123 14.417 1.00 73.38 100 ALA A C 1
ATOM 802 O O . ALA A 1 100 ? 1.971 1.269 14.820 1.00 73.38 100 ALA A O 1
ATOM 803 N N . VAL A 1 101 ? 2.183 -0.278 13.210 1.00 78.44 101 VAL A N 1
ATOM 804 C CA . VAL A 1 101 ? 3.067 0.514 12.340 1.00 78.44 101 VAL A CA 1
ATOM 805 C C . VAL A 1 101 ? 2.286 1.465 11.431 1.00 78.44 101 VAL A C 1
ATOM 807 O O . VAL A 1 101 ? 2.752 2.563 11.141 1.00 78.44 101 VAL A O 1
ATOM 810 N N . ILE A 1 102 ? 1.088 1.098 10.980 1.00 77.88 102 ILE A N 1
ATOM 811 C CA . ILE A 1 102 ? 0.341 1.893 9.994 1.00 77.88 102 ILE A CA 1
ATOM 812 C C . ILE A 1 102 ? -0.109 3.262 10.518 1.00 77.88 102 ILE A C 1
ATOM 814 O O . ILE A 1 102 ? -0.220 4.189 9.721 1.00 77.88 102 ILE A O 1
ATOM 818 N N . TYR A 1 103 ? -0.337 3.416 11.828 1.00 78.88 103 TYR A N 1
ATOM 819 C CA . TYR A 1 103 ? -0.761 4.681 12.454 1.00 78.88 103 TYR A CA 1
ATOM 820 C C . TYR A 1 103 ? 0.385 5.473 13.093 1.00 78.88 103 TYR A C 1
ATOM 822 O O . TYR A 1 103 ? 0.161 6.557 13.643 1.00 78.88 103 TYR A O 1
ATOM 830 N N . ASP A 1 104 ? 1.604 4.942 13.058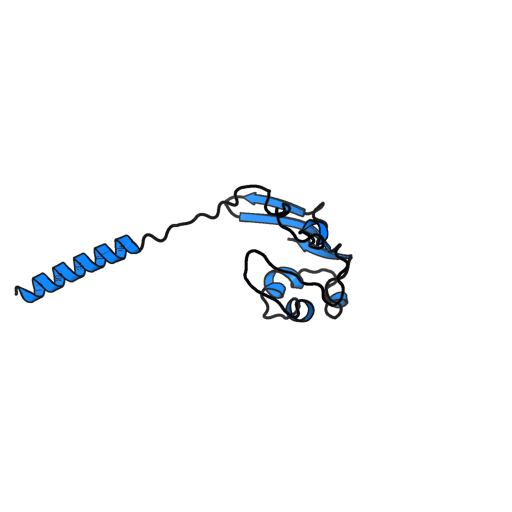 1.00 82.19 104 ASP A N 1
ATOM 831 C CA . ASP A 1 104 ? 2.764 5.604 13.633 1.00 82.19 104 ASP A CA 1
ATOM 832 C C . ASP A 1 104 ? 3.233 6.742 12.707 1.00 82.19 104 ASP A C 1
ATOM 834 O O . ASP A 1 104 ? 3.537 6.542 11.531 1.00 82.19 104 ASP A O 1
ATOM 838 N N . LYS A 1 105 ? 3.288 7.969 13.241 1.00 82.56 105 LYS A N 1
ATOM 839 C CA . LYS A 1 105 ? 3.533 9.208 12.475 1.00 82.56 105 LYS A CA 1
ATOM 840 C C . LYS A 1 105 ? 4.781 9.217 11.575 1.00 82.56 105 LYS A C 1
ATOM 842 O O . LYS A 1 105 ? 4.694 9.793 10.490 1.00 82.56 105 LYS A O 1
ATOM 847 N N . PRO A 1 106 ? 5.946 8.672 11.982 1.00 85.19 106 PRO A N 1
ATOM 848 C CA . PRO A 1 106 ? 7.132 8.641 11.134 1.00 85.19 106 PRO A CA 1
ATOM 849 C C . PRO A 1 106 ? 7.053 7.597 10.012 1.00 85.19 106 PRO A C 1
ATOM 851 O O . PRO A 1 106 ? 7.920 7.597 9.138 1.00 85.19 106 PRO A O 1
ATOM 854 N N . GLN A 1 107 ? 6.059 6.706 10.013 1.00 80.12 107 GLN A N 1
ATOM 855 C CA . GLN A 1 107 ? 5.974 5.627 9.035 1.00 80.12 107 GLN A CA 1
ATOM 856 C C . GLN A 1 107 ? 5.421 6.116 7.699 1.00 80.12 107 GLN A C 1
ATOM 858 O O . GLN A 1 107 ? 4.552 6.988 7.623 1.00 80.12 107 GLN A O 1
ATOM 863 N N . TYR A 1 108 ? 5.908 5.490 6.626 1.00 78.88 108 TYR A N 1
ATOM 864 C CA . TYR A 1 108 ? 5.472 5.761 5.255 1.00 78.88 108 TYR A CA 1
ATOM 865 C C . TYR A 1 108 ? 3.943 5.682 5.111 1.00 78.88 108 TYR A C 1
ATOM 867 O O . TYR A 1 108 ? 3.326 6.556 4.505 1.00 78.88 108 TYR A O 1
ATOM 875 N N . TRP A 1 109 ? 3.334 4.677 5.743 1.00 77.69 109 TRP A N 1
ATOM 876 C CA . TRP A 1 109 ? 1.893 4.436 5.731 1.00 77.69 109 TRP A CA 1
ATOM 877 C C . TRP A 1 109 ? 1.089 5.602 6.308 1.00 77.69 109 TRP A C 1
ATOM 879 O O . TRP A 1 109 ? 0.084 5.993 5.725 1.00 77.69 109 TRP A O 1
ATOM 889 N N . TYR A 1 110 ? 1.547 6.216 7.402 1.00 80.62 110 TYR A N 1
ATOM 890 C CA . TYR A 1 110 ? 0.853 7.360 7.990 1.00 80.62 110 TYR A CA 1
ATOM 891 C C . TYR A 1 110 ? 0.890 8.580 7.077 1.00 80.62 110 TYR A C 1
ATOM 893 O O . TYR A 1 110 ? -0.128 9.233 6.865 1.00 80.62 110 TYR A O 1
ATOM 901 N N . LYS A 1 111 ? 2.056 8.856 6.486 1.00 82.12 111 LYS A N 1
ATOM 902 C CA . LYS A 1 111 ? 2.266 10.036 5.643 1.00 82.12 111 LYS A CA 1
ATOM 903 C C . LYS A 1 111 ? 1.435 10.038 4.358 1.00 82.12 111 LYS A C 1
ATOM 905 O O . LYS A 1 111 ? 1.135 11.117 3.861 1.00 82.12 111 LYS A O 1
ATOM 910 N N . TYR A 1 112 ? 1.138 8.877 3.783 1.00 76.88 112 TYR A N 1
ATOM 911 C CA . TYR A 1 112 ? 0.460 8.805 2.482 1.00 76.88 112 TYR A CA 1
ATOM 912 C C . TYR A 1 112 ? -0.923 8.170 2.541 1.00 76.88 112 TYR A C 1
ATOM 914 O O . TYR A 1 112 ? -1.694 8.352 1.608 1.00 76.88 112 TYR A O 1
ATOM 922 N N . TRP A 1 113 ? -1.247 7.448 3.613 1.00 75.19 113 TRP A N 1
ATOM 923 C CA . TRP A 1 113 ? -2.478 6.673 3.682 1.00 75.19 113 TRP A CA 1
ATOM 924 C C . TRP A 1 113 ? -3.257 6.933 4.969 1.00 75.19 113 TRP A C 1
ATOM 926 O O . TRP A 1 113 ? -4.267 7.630 4.936 1.00 75.19 113 TRP A O 1
ATOM 936 N N . THR A 1 114 ? -2.807 6.427 6.121 1.00 78.25 114 THR A N 1
ATOM 937 C CA . THR A 1 114 ? -3.693 6.327 7.298 1.00 78.25 114 THR A CA 1
ATOM 938 C C . THR A 1 114 ? -4.060 7.662 7.945 1.00 78.25 114 THR A C 1
ATOM 940 O O . THR A 1 114 ? -5.038 7.729 8.692 1.00 78.25 114 THR A O 1
ATOM 943 N N . GLN A 1 115 ? -3.342 8.751 7.649 1.00 82.00 115 GLN A N 1
ATOM 944 C CA . GLN A 1 115 ? -3.752 10.092 8.081 1.00 82.00 115 GLN A CA 1
ATOM 945 C C . GLN A 1 115 ? -5.064 10.569 7.431 1.00 82.00 115 GLN A C 1
ATOM 947 O O . GLN A 1 115 ? -5.684 11.492 7.955 1.00 82.00 115 GLN A O 1
ATOM 952 N N . HIS A 1 116 ? -5.473 9.967 6.310 1.00 82.12 116 HIS A N 1
ATOM 953 C CA . HIS A 1 116 ? -6.655 10.353 5.538 1.00 82.12 116 HIS A CA 1
ATOM 954 C C . HIS A 1 116 ? -7.897 9.508 5.871 1.00 82.12 116 HIS A C 1
ATOM 956 O O . HIS A 1 116 ? -8.949 9.712 5.263 1.00 82.12 116 HIS A O 1
ATOM 962 N N . ILE A 1 117 ? -7.798 8.588 6.838 1.00 78.19 117 ILE A N 1
ATOM 963 C CA . ILE A 1 117 ? -8.924 7.754 7.262 1.00 78.19 117 ILE A CA 1
ATOM 964 C C . ILE A 1 117 ? -9.902 8.600 8.079 1.00 78.19 117 ILE A C 1
ATOM 966 O O . ILE A 1 117 ? -9.516 9.259 9.047 1.00 78.19 117 ILE A O 1
ATOM 970 N N . THR A 1 118 ? -11.184 8.563 7.715 1.00 79.19 118 THR A N 1
ATOM 971 C CA . THR A 1 118 ? -12.204 9.433 8.328 1.00 79.19 118 THR A CA 1
ATOM 972 C C . THR A 1 118 ? -12.554 9.042 9.764 1.00 79.19 118 THR A C 1
ATOM 974 O O . THR A 1 118 ? -12.759 9.924 10.594 1.00 79.19 118 THR A O 1
ATOM 977 N N . ASN A 1 119 ? -12.545 7.750 10.100 1.00 75.88 119 ASN A N 1
ATOM 978 C CA . ASN A 1 119 ? -12.814 7.236 11.449 1.00 75.88 119 ASN A CA 1
ATOM 979 C C . ASN A 1 119 ? -11.538 6.894 12.250 1.00 75.88 119 ASN A C 1
ATOM 981 O O . ASN A 1 119 ? -11.570 6.055 13.146 1.00 75.88 119 ASN A O 1
ATOM 985 N N . ARG A 1 120 ? -10.400 7.551 11.962 1.00 75.19 120 ARG A N 1
ATOM 986 C CA . ARG A 1 120 ? -9.070 7.210 12.519 1.00 75.19 120 ARG A CA 1
ATOM 987 C C . ARG A 1 120 ? -9.033 7.057 14.045 1.00 75.19 120 ARG A C 1
ATOM 989 O O . ARG A 1 120 ? -8.366 6.160 14.549 1.00 75.19 120 ARG A O 1
ATOM 996 N N . GLU A 1 121 ? -9.693 7.954 14.775 1.00 76.38 121 GLU A N 1
ATOM 997 C CA . GLU A 1 121 ? -9.646 7.974 16.247 1.00 76.38 121 GLU A CA 1
ATOM 998 C C . GLU A 1 121 ? -10.329 6.749 16.876 1.00 76.38 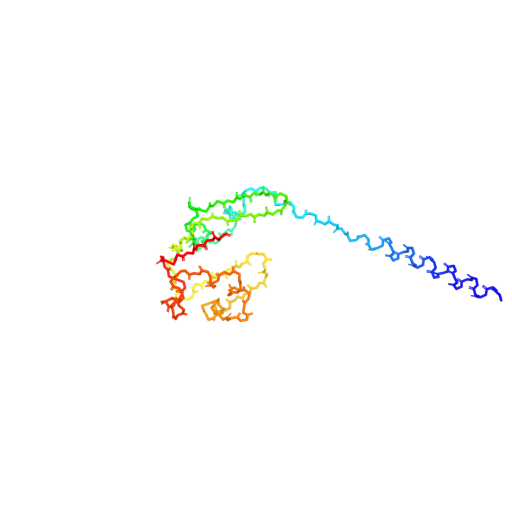121 GLU A C 1
ATOM 1000 O O . GLU A 1 121 ? -9.949 6.335 17.965 1.00 76.38 121 GLU A O 1
ATOM 1005 N N . GLU A 1 122 ? -11.286 6.132 16.180 1.00 73.00 122 GLU A N 1
ATOM 1006 C CA . GLU A 1 122 ? -11.989 4.928 16.647 1.00 73.00 122 GLU A CA 1
ATOM 1007 C C . GLU A 1 122 ? -11.198 3.649 16.341 1.00 73.00 122 GLU A C 1
ATOM 1009 O O . GLU A 1 122 ? -11.290 2.659 17.063 1.00 73.00 122 GLU A O 1
ATOM 1014 N N . ILE A 1 123 ? -10.387 3.679 15.280 1.00 74.12 123 ILE A N 1
ATOM 1015 C CA . ILE A 1 123 ? -9.736 2.491 14.709 1.00 74.12 123 ILE A CA 1
ATOM 1016 C C . ILE A 1 123 ? -8.238 2.418 15.008 1.00 74.12 123 ILE A C 1
ATOM 1018 O O . ILE A 1 123 ? -7.572 1.446 14.673 1.00 74.12 123 ILE A O 1
ATOM 1022 N N . LYS A 1 124 ? -7.650 3.453 15.606 1.00 71.12 124 LYS A N 1
ATOM 1023 C CA . LYS A 1 124 ? -6.207 3.464 15.878 1.00 71.12 124 LYS A CA 1
ATOM 1024 C C . LYS A 1 124 ? -5.792 2.311 16.800 1.00 71.12 124 LYS A C 1
ATOM 1026 O O . LYS A 1 124 ? -4.730 1.723 16.608 1.00 71.12 124 LYS A O 1
ATOM 1031 N N . ASP A 1 125 ? -6.650 1.988 17.764 1.00 71.12 125 ASP A N 1
ATOM 1032 C CA . ASP A 1 125 ? -6.429 0.919 18.742 1.00 71.12 125 ASP A CA 1
ATOM 1033 C C . ASP A 1 125 ? -7.019 -0.429 18.282 1.00 71.12 125 ASP A C 1
ATOM 1035 O O . ASP A 1 125 ? -6.773 -1.470 18.892 1.00 71.12 125 ASP A O 1
ATOM 1039 N N . GLN A 1 126 ? -7.784 -0.420 17.187 1.00 65.62 126 GLN A N 1
ATOM 1040 C CA . GLN A 1 126 ? -8.422 -1.579 16.574 1.00 65.62 126 GLN A CA 1
ATOM 1041 C C . GLN A 1 126 ? -7.981 -1.651 15.116 1.00 65.62 126 GLN A C 1
ATOM 1043 O O . GLN A 1 126 ? -8.550 -0.982 14.260 1.00 65.62 126 GLN A O 1
ATOM 1048 N N . CYS A 1 127 ? -6.946 -2.451 14.846 1.00 67.12 127 CYS A N 1
ATOM 1049 C CA . CYS A 1 127 ? -6.455 -2.745 13.495 1.00 67.12 127 CYS A CA 1
ATOM 1050 C C . CYS A 1 127 ? -7.584 -2.836 12.452 1.00 67.12 127 CYS A C 1
ATOM 1052 O O . CYS A 1 127 ? -8.673 -3.271 12.814 1.00 67.12 127 CYS A O 1
ATOM 1054 N N . PHE A 1 128 ? -7.317 -2.460 11.189 1.00 64.88 128 PHE A N 1
ATOM 1055 C CA . PHE A 1 128 ? -8.301 -2.398 10.092 1.00 64.88 128 PHE A CA 1
ATOM 1056 C C . PHE A 1 128 ? -9.464 -3.393 10.271 1.00 64.88 128 PHE A C 1
ATOM 1058 O O . PHE A 1 128 ? -9.261 -4.605 10.251 1.00 64.88 128 PHE A O 1
ATOM 1065 N N . TYR A 1 129 ? -10.678 -2.884 10.455 1.00 64.38 129 TYR A N 1
ATOM 1066 C CA . TYR A 1 129 ? -11.881 -3.706 10.530 1.00 64.38 129 TYR A CA 1
ATOM 1067 C C . TYR A 1 129 ? -12.808 -3.401 9.342 1.00 64.38 129 TYR A C 1
ATOM 1069 O O . TYR A 1 129 ? -12.679 -2.343 8.715 1.00 64.38 129 TYR A O 1
ATOM 1077 N N . PRO A 1 130 ? -13.739 -4.307 8.995 1.00 56.41 130 PRO A N 1
ATOM 1078 C CA . PRO A 1 130 ? -14.709 -4.059 7.932 1.00 56.41 130 PRO A CA 1
ATOM 1079 C C . PRO A 1 130 ? -15.510 -2.773 8.182 1.00 56.41 130 PRO A C 1
ATOM 1081 O O . PRO A 1 130 ? -16.115 -2.626 9.241 1.00 56.41 130 PRO A O 1
ATOM 1084 N N . GLY A 1 131 ? -15.545 -1.858 7.212 1.00 56.78 131 GLY A N 1
ATOM 1085 C CA . GLY A 1 131 ? -16.244 -0.570 7.333 1.00 56.78 131 GLY A CA 1
ATOM 1086 C C . GLY A 1 131 ? -15.353 0.631 7.672 1.00 56.78 131 GLY A C 1
ATOM 1087 O O . GLY A 1 131 ? -15.867 1.701 7.982 1.00 56.78 131 GLY A O 1
ATOM 1088 N N . VAL A 1 132 ? -14.026 0.491 7.603 1.00 57.84 132 VAL A N 1
ATOM 1089 C CA . VAL A 1 132 ? -13.128 1.655 7.561 1.00 57.84 132 VAL A CA 1
ATOM 1090 C C . VAL A 1 132 ? -13.344 2.410 6.249 1.00 57.84 132 VAL A C 1
ATOM 1092 O O . VAL A 1 132 ? -13.227 1.821 5.172 1.00 57.84 132 VAL A O 1
ATOM 1095 N N . HIS A 1 133 ? -13.649 3.705 6.355 1.00 59.31 133 HIS A N 1
ATOM 1096 C CA . HIS A 1 133 ? -13.893 4.587 5.216 1.00 59.31 133 HIS A CA 1
ATOM 1097 C C . HIS A 1 133 ? -12.692 5.496 4.961 1.00 59.31 133 HIS A C 1
ATOM 1099 O O . HIS A 1 133 ? -12.258 6.270 5.826 1.00 59.31 133 HIS A O 1
ATOM 1105 N N . GLN A 1 134 ? -12.176 5.414 3.744 1.00 54.94 134 GLN A N 1
ATOM 1106 C CA . GLN A 1 134 ? -11.056 6.206 3.274 1.00 54.94 134 GLN A CA 1
ATOM 1107 C C . GLN A 1 134 ? -11.532 7.098 2.123 1.00 54.94 134 GLN A C 1
ATOM 1109 O O . GLN A 1 134 ? -12.109 6.609 1.151 1.00 54.94 134 GLN A O 1
ATOM 1114 N N . ASN A 1 135 ? -11.298 8.404 2.263 1.00 54.12 135 ASN A N 1
ATOM 1115 C CA . ASN A 1 135 ? -11.554 9.376 1.205 1.00 54.12 135 ASN A CA 1
ATOM 1116 C C . ASN A 1 135 ? -10.230 9.660 0.504 1.00 54.12 135 ASN A C 1
ATOM 1118 O O . ASN A 1 135 ? -9.327 10.244 1.112 1.00 54.12 135 ASN A O 1
ATOM 1122 N N . ASP A 1 136 ? -10.121 9.250 -0.752 1.00 54.12 136 ASP A N 1
ATOM 1123 C CA . ASP A 1 136 ? -8.947 9.536 -1.570 1.00 54.12 136 ASP A CA 1
ATOM 1124 C C . ASP A 1 136 ? -9.182 10.856 -2.324 1.00 54.12 136 ASP A C 1
ATOM 1126 O O . ASP A 1 136 ? -10.206 11.026 -2.994 1.00 54.12 136 ASP A O 1
ATOM 1130 N N . ILE A 1 137 ? -8.272 11.821 -2.115 1.00 41.94 137 ILE A N 1
ATOM 1131 C CA . ILE A 1 137 ? -8.320 13.196 -2.656 1.00 41.94 137 ILE A CA 1
ATOM 1132 C C . ILE A 1 137 ? -7.697 13.246 -4.049 1.00 41.94 137 ILE A C 1
ATOM 1134 O O . ILE A 1 137 ? -6.515 12.847 -4.163 1.00 41.94 137 ILE A O 1
#

pLDDT: mean 72.79, std 10.34, range [41.94, 89.62]

Foldseek 3Di:
DVVVVVVVVVVVVVVVVVVVVPPPPPDDPDPPDPCPQPDDPDDDPPDDTVVLFKPCVFWDWDDDPNDIAIFGKIWGAHADDPPDADCDPPDNDGDPCCLQQLCDCVHPNNVQPQVQWPCNVVCSVPGDHGGTMGGRD